Protein AF-A0A532AMF2-F1 (afdb_monomer)

Nearest PDB structures (foldseek):
  3cqj-assembly1_B  TM=8.467E-01  e=1.525E-05  Escherichia coli
  3cqk-assembly1_B  TM=8.417E-01  e=2.923E-05  Escherichia coli
  8ro4-assembly1_C  TM=7.706E-01  e=9.497E-06  Agrobacterium tumefaciens
  5tnv-assembly1_A  TM=7.388E-01  e=3.307E-04  Mycolicibacterium smegmatis MC2 155
  2epl-assembly1_X  TM=6.008E-01  e=6.066E-01  Streptococcus gordonii

Sequence (142 aa):
DAVPDDAVRAIAAASDASGVALVALSGTYNMAHPDNAVRDDGLRRLKVVIEAAAKLSTPLVTLCTGTRNRDDQWAHHPDNADPSAWADMAREMEKALQFAERHGVDLGIEPEQANIVTSAQDAMELIAEMGSKRLRIVLDPA

Radius of gyration: 15.39 Å; Cα contacts (8 Å, |Δi|>4): 249; chains: 1; bounding box: 36×31×43 Å

Mean predicted aligned error: 2.45 Å

Solvent-accessible surface area (backbone atoms only — not comparable to full-atom values): 7621 Å² total; per-residue (Å²): 139,76,78,56,70,68,58,54,52,51,51,50,52,50,29,65,76,69,70,50,82,67,63,62,44,84,45,64,44,40,35,16,33,78,49,63,69,59,31,54,52,37,53,58,52,31,52,41,46,49,53,50,29,43,76,63,70,18,51,29,34,35,34,47,46,11,10,47,28,84,89,39,66,77,37,62,35,85,60,31,78,38,70,65,31,50,54,45,19,52,55,45,49,52,58,48,48,63,53,26,61,79,54,71,30,30,39,23,39,38,57,33,84,34,30,55,35,49,41,73,66,48,47,50,49,52,49,63,72,63,70,49,93,40,63,47,76,42,88,72,91,125

Structure (mmCIF, N/CA/C/O backbone):
data_AF-A0A532AMF2-F1
#
_entry.id   AF-A0A532AMF2-F1
#
loop_
_atom_site.group_PDB
_atom_site.id
_atom_site.type_symbol
_atom_site.label_atom_id
_atom_site.label_alt_id
_atom_site.label_comp_id
_atom_site.label_asym_id
_atom_site.label_entity_id
_atom_site.label_seq_id
_atom_site.pdbx_PDB_ins_code
_atom_site.Cartn_x
_atom_site.Cartn_y
_atom_site.Cartn_z
_atom_site.occupancy
_atom_site.B_iso_or_equiv
_atom_site.auth_seq_id
_atom_site.auth_comp_id
_atom_site.auth_asym_id
_atom_site.auth_atom_id
_atom_site.pdbx_PDB_model_num
ATOM 1 N N . ASP A 1 1 ? -16.105 -8.432 -2.961 1.00 82.44 1 ASP A N 1
ATOM 2 C CA . ASP A 1 1 ? -15.663 -8.697 -1.575 1.00 82.44 1 ASP A CA 1
ATOM 3 C C . ASP A 1 1 ? -16.158 -7.604 -0.655 1.00 82.44 1 ASP A C 1
ATOM 5 O O . ASP A 1 1 ? -16.359 -6.490 -1.123 1.00 82.44 1 ASP A O 1
ATOM 9 N N . ALA A 1 2 ? -16.369 -7.937 0.613 1.00 92.25 2 ALA A N 1
ATOM 10 C CA . ALA A 1 2 ? -16.705 -7.000 1.678 1.00 92.25 2 ALA A CA 1
ATOM 11 C C . ALA A 1 2 ? -16.272 -7.611 3.018 1.00 92.25 2 ALA A C 1
ATOM 13 O O . ALA A 1 2 ? -16.336 -8.832 3.175 1.00 92.25 2 ALA A O 1
ATOM 14 N N . VAL A 1 3 ? -15.862 -6.779 3.977 1.00 95.25 3 VAL A N 1
ATOM 15 C CA . VAL A 1 3 ? -15.722 -7.212 5.374 1.00 95.25 3 VAL A CA 1
ATOM 16 C C . VAL A 1 3 ? -17.109 -7.145 6.023 1.00 95.25 3 VAL A C 1
ATOM 18 O O . VAL A 1 3 ? -17.710 -6.066 6.011 1.00 95.25 3 VAL A O 1
ATOM 21 N N . PRO A 1 4 ? -17.640 -8.258 6.562 1.00 97.25 4 PRO A N 1
ATOM 22 C CA . PRO A 1 4 ? -18.939 -8.266 7.228 1.00 97.25 4 PRO A CA 1
ATOM 23 C C . PRO A 1 4 ? -19.007 -7.280 8.404 1.00 97.25 4 PRO A C 1
ATOM 25 O O . PRO A 1 4 ? -18.060 -7.153 9.181 1.00 97.25 4 PRO A O 1
ATOM 28 N N . ASP A 1 5 ? -20.133 -6.580 8.563 1.00 95.75 5 ASP A N 1
ATOM 29 C CA . ASP A 1 5 ? -20.270 -5.560 9.614 1.00 95.75 5 ASP A CA 1
ATOM 30 C C . ASP A 1 5 ? -20.229 -6.152 11.034 1.00 95.75 5 ASP A C 1
ATOM 32 O O . ASP A 1 5 ? -19.844 -5.473 11.984 1.00 95.75 5 ASP A O 1
ATOM 36 N N . ASP A 1 6 ? -20.636 -7.409 11.206 1.00 97.69 6 ASP A N 1
ATOM 37 C CA . ASP A 1 6 ? -20.498 -8.140 12.468 1.00 97.69 6 ASP A CA 1
ATOM 38 C C . ASP A 1 6 ? -19.033 -8.424 12.811 1.00 97.69 6 ASP A C 1
ATOM 40 O O . ASP A 1 6 ? -18.656 -8.263 13.972 1.00 97.69 6 ASP A O 1
ATOM 44 N N . ALA A 1 7 ? -18.194 -8.735 11.819 1.00 98.00 7 ALA A N 1
ATOM 45 C CA . ALA A 1 7 ? -16.753 -8.867 12.014 1.00 98.00 7 ALA A CA 1
ATOM 46 C C . ALA A 1 7 ? -16.119 -7.535 12.450 1.00 98.00 7 ALA A C 1
ATOM 48 O O . ALA A 1 7 ? -15.363 -7.507 13.419 1.00 98.00 7 ALA A O 1
ATOM 49 N N . VAL A 1 8 ? -16.483 -6.418 11.807 1.00 98.00 8 VAL A N 1
ATOM 50 C CA . VAL A 1 8 ? -16.025 -5.072 12.208 1.00 98.00 8 VAL A CA 1
ATOM 51 C C . VAL A 1 8 ? -16.412 -4.768 13.659 1.00 98.00 8 VAL A C 1
ATOM 53 O O . VAL A 1 8 ? -15.564 -4.354 14.449 1.00 98.00 8 VAL A O 1
ATOM 56 N N . ARG A 1 9 ? -17.675 -5.017 14.042 1.00 98.19 9 ARG A N 1
ATOM 57 C CA . ARG A 1 9 ? -18.143 -4.806 15.424 1.00 98.19 9 ARG A CA 1
ATOM 58 C C . ARG A 1 9 ? -17.407 -5.689 16.429 1.00 98.19 9 ARG A C 1
ATOM 60 O O . ARG A 1 9 ? -17.083 -5.218 17.515 1.00 98.19 9 ARG A O 1
ATOM 67 N N . ALA A 1 10 ? -17.147 -6.946 16.079 1.00 98.56 10 ALA A N 1
ATOM 68 C CA . ALA A 1 10 ? -16.424 -7.871 16.944 1.00 98.56 10 ALA A CA 1
ATOM 69 C C . ALA A 1 10 ? -14.971 -7.422 17.174 1.00 98.56 10 ALA A C 1
ATOM 71 O O . ALA A 1 10 ? -14.500 -7.449 18.309 1.00 98.56 10 ALA A O 1
ATOM 72 N N . ILE A 1 11 ? -14.286 -6.959 16.123 1.00 98.25 11 ILE A N 1
ATOM 73 C CA . ILE A 1 11 ? -12.917 -6.429 16.213 1.00 98.25 11 ILE A CA 1
ATOM 74 C C . ILE A 1 11 ? -12.877 -5.169 17.088 1.00 98.25 11 ILE A C 1
ATOM 76 O O . ILE A 1 11 ? -12.038 -5.083 17.983 1.00 98.25 11 ILE A O 1
ATOM 80 N N . ALA A 1 12 ? -13.804 -4.226 16.879 1.00 98.00 12 ALA A N 1
ATOM 81 C CA . ALA A 1 12 ? -13.893 -3.011 17.692 1.00 98.00 12 ALA A CA 1
ATOM 82 C C . ALA A 1 12 ? -14.116 -3.337 19.179 1.00 98.00 12 ALA A C 1
ATOM 84 O O . ALA A 1 12 ? -13.361 -2.880 20.034 1.00 98.00 12 ALA A O 1
ATOM 85 N N . ALA A 1 13 ? -15.072 -4.221 19.485 1.00 98.31 13 ALA A N 1
ATOM 86 C CA . ALA A 1 13 ? -15.338 -4.649 20.857 1.00 98.31 13 ALA A CA 1
ATOM 87 C C . ALA A 1 13 ? -14.128 -5.345 21.509 1.00 98.31 13 ALA A C 1
ATOM 89 O O . ALA A 1 13 ? -13.884 -5.168 22.702 1.00 98.31 13 ALA A O 1
ATOM 90 N N . ALA A 1 14 ? -13.358 -6.126 20.744 1.00 98.44 14 ALA A N 1
ATOM 91 C CA . ALA A 1 14 ? -12.141 -6.764 21.241 1.00 98.44 14 ALA A CA 1
ATOM 92 C C . ALA A 1 14 ? -11.023 -5.746 21.530 1.00 98.44 14 ALA A C 1
ATOM 94 O O . ALA A 1 14 ? -10.330 -5.873 22.542 1.00 98.44 14 ALA A O 1
ATOM 95 N N . SER A 1 15 ? -10.861 -4.728 20.678 1.00 98.19 15 SER A N 1
ATOM 96 C CA . SER A 1 15 ? -9.925 -3.617 20.902 1.00 98.19 15 SER A CA 1
ATOM 97 C C . SER A 1 15 ? -10.277 -2.862 22.188 1.00 98.19 15 SER A C 1
ATOM 99 O O . SER A 1 15 ? -9.421 -2.724 23.063 1.00 98.19 15 SER A O 1
ATOM 101 N N . ASP A 1 16 ? -11.553 -2.511 22.375 1.00 97.94 16 ASP A N 1
ATOM 102 C CA . ASP A 1 16 ? -12.038 -1.827 23.581 1.00 97.94 16 ASP A CA 1
ATOM 103 C C . ASP A 1 16 ? -11.843 -2.673 24.848 1.00 97.94 16 ASP A C 1
ATOM 105 O O . ASP A 1 16 ? -11.341 -2.187 25.861 1.00 97.94 16 ASP A O 1
ATOM 109 N N . ALA A 1 17 ? -12.209 -3.958 24.797 1.00 98.62 17 ALA A N 1
ATOM 110 C CA . ALA A 1 17 ? -12.117 -4.856 25.948 1.00 98.62 17 ALA A CA 1
ATOM 111 C C . ALA A 1 17 ? -10.668 -5.157 26.363 1.00 98.62 17 ALA A C 1
ATOM 113 O O . ALA A 1 17 ? -10.399 -5.396 27.541 1.00 98.62 17 ALA A O 1
ATOM 114 N N . SER A 1 18 ? -9.742 -5.175 25.402 1.00 98.25 18 SER A N 1
ATOM 115 C CA . SER A 1 18 ? -8.320 -5.428 25.657 1.00 98.25 18 SER A CA 1
ATOM 116 C C . SER A 1 18 ? -7.524 -4.163 25.980 1.00 98.25 18 SER A C 1
ATOM 118 O O . SER A 1 18 ? -6.434 -4.264 26.542 1.00 98.25 18 SER A O 1
ATOM 120 N N . GLY A 1 19 ? -8.036 -2.983 25.616 1.00 97.69 19 GLY A N 1
ATOM 121 C CA . GLY A 1 19 ? -7.291 -1.725 25.663 1.00 97.69 19 GLY A CA 1
ATOM 122 C C . GLY A 1 19 ? -6.171 -1.629 24.617 1.00 97.69 19 GLY A C 1
ATOM 123 O O . GLY A 1 19 ? -5.340 -0.724 24.700 1.00 97.69 19 GLY A O 1
ATOM 124 N N . VAL A 1 20 ? -6.116 -2.549 23.645 1.00 97.81 20 VAL A N 1
ATOM 125 C CA . VAL A 1 20 ? -5.120 -2.538 22.565 1.00 97.81 20 VAL A CA 1
ATOM 126 C C . VAL A 1 20 ? -5.675 -1.752 21.385 1.00 97.81 20 VAL A C 1
ATOM 128 O O . VAL A 1 20 ? -6.627 -2.183 20.738 1.00 97.81 20 VAL A O 1
ATOM 131 N N . ALA A 1 21 ? -5.060 -0.609 21.086 1.00 96.56 21 ALA A N 1
ATOM 132 C CA . ALA A 1 21 ? -5.479 0.255 19.988 1.00 96.56 21 ALA A CA 1
ATOM 133 C C . ALA A 1 21 ? -5.134 -0.334 18.610 1.00 96.56 21 ALA A C 1
ATOM 135 O O . ALA A 1 21 ? -4.043 -0.865 18.393 1.00 96.56 21 ALA A O 1
ATOM 136 N N . LEU A 1 22 ? -6.045 -0.154 17.654 1.00 97.56 22 LEU A N 1
ATOM 137 C CA . LEU A 1 22 ? -5.816 -0.441 16.239 1.00 97.56 22 LEU A CA 1
ATOM 138 C C . LEU A 1 22 ? -5.271 0.814 15.553 1.00 97.56 22 LEU A C 1
ATOM 140 O O . LEU A 1 22 ? -5.997 1.780 15.327 1.00 97.56 22 LEU A O 1
ATOM 144 N N . VAL A 1 23 ? -3.973 0.816 15.250 1.00 97.19 23 VAL A N 1
ATOM 145 C CA . VAL A 1 23 ? -3.283 1.990 14.683 1.00 97.19 23 VAL A CA 1
ATOM 146 C C . VAL A 1 23 ? -3.086 1.909 13.170 1.00 97.19 23 VAL A C 1
ATOM 148 O O . VAL A 1 23 ? -2.964 2.946 12.523 1.00 97.19 23 VAL A O 1
ATOM 151 N N . ALA A 1 24 ? -3.089 0.702 12.600 1.00 97.94 24 ALA A N 1
ATOM 152 C CA . ALA A 1 24 ? -2.975 0.479 11.165 1.00 97.94 24 ALA A CA 1
ATOM 153 C C . ALA A 1 24 ? -3.579 -0.870 10.742 1.00 97.94 24 ALA A C 1
ATOM 155 O O . ALA A 1 24 ? -3.602 -1.810 11.537 1.00 97.94 24 ALA A O 1
ATOM 156 N N . LEU A 1 25 ? -4.008 -0.978 9.481 1.00 98.12 25 LEU A N 1
ATOM 157 C CA . LEU A 1 25 ? -4.297 -2.251 8.805 1.00 98.12 25 LEU A CA 1
ATOM 158 C C . LEU A 1 25 ? -3.306 -2.473 7.655 1.00 98.12 25 LEU A C 1
ATOM 160 O O . LEU A 1 25 ? -2.912 -1.518 6.995 1.00 98.12 25 LEU A O 1
ATOM 164 N N . SER A 1 26 ? -2.942 -3.721 7.361 1.00 96.44 26 SER A N 1
ATOM 165 C CA . SER A 1 26 ? -2.169 -4.033 6.151 1.00 96.44 26 SER A CA 1
ATOM 166 C C . SER A 1 26 ? -3.101 -4.205 4.950 1.00 96.44 26 SER A C 1
ATOM 168 O O . SER A 1 26 ? -4.102 -4.920 5.031 1.00 96.44 26 SER A O 1
ATOM 170 N N . GLY A 1 27 ? -2.773 -3.540 3.841 1.00 96.00 27 GLY A N 1
ATOM 171 C CA . GLY A 1 27 ? -3.515 -3.588 2.579 1.00 96.00 27 GLY A CA 1
ATOM 172 C C . GLY A 1 27 ? -2.636 -3.896 1.366 1.00 96.00 27 GLY A C 1
ATOM 173 O O . GLY A 1 27 ? -3.020 -3.567 0.243 1.00 96.00 27 GLY A O 1
ATOM 174 N N . THR A 1 28 ? -1.453 -4.477 1.580 1.00 93.19 28 THR A N 1
ATOM 175 C CA . THR A 1 28 ? -0.451 -4.707 0.533 1.00 93.19 28 THR A CA 1
ATOM 176 C C . THR A 1 28 ? -0.982 -5.560 -0.618 1.00 93.19 28 THR A C 1
ATOM 178 O O . THR A 1 28 ? -1.523 -6.648 -0.422 1.00 93.19 28 THR A O 1
ATOM 181 N N . TYR A 1 29 ? -0.739 -5.083 -1.837 1.00 96.25 29 TYR A N 1
ATOM 182 C CA . TYR A 1 29 ? -0.787 -5.866 -3.067 1.00 96.25 29 TYR A CA 1
ATOM 183 C C . TYR A 1 29 ? 0.319 -5.384 -4.011 1.00 96.25 29 TYR A C 1
ATOM 185 O O . TYR A 1 29 ? 0.860 -4.291 -3.841 1.00 96.25 29 TYR A O 1
ATOM 193 N N . ASN A 1 30 ? 0.653 -6.186 -5.020 1.00 97.81 30 ASN A N 1
ATOM 194 C CA . ASN A 1 30 ? 1.702 -5.839 -5.971 1.00 97.81 30 ASN A CA 1
ATOM 195 C C . ASN A 1 30 ? 1.233 -4.758 -6.974 1.00 97.81 30 ASN A C 1
ATOM 197 O O . ASN A 1 30 ? 0.704 -5.073 -8.042 1.00 97.81 30 ASN A O 1
ATOM 201 N N . MET A 1 31 ? 1.441 -3.481 -6.637 1.00 98.19 31 MET A N 1
ATOM 202 C CA . MET A 1 31 ? 1.076 -2.328 -7.479 1.00 98.19 31 MET A CA 1
ATOM 203 C C . MET A 1 31 ? 1.870 -2.252 -8.788 1.00 98.19 31 MET A C 1
ATOM 205 O O . MET A 1 31 ? 1.391 -1.690 -9.769 1.00 98.19 31 MET A O 1
ATOM 209 N N . ALA A 1 32 ? 3.055 -2.860 -8.825 1.00 98.12 32 ALA A N 1
ATOM 210 C CA . ALA A 1 32 ? 3.905 -2.918 -10.005 1.00 98.12 32 ALA A CA 1
ATOM 211 C C . ALA A 1 32 ? 3.728 -4.208 -10.819 1.00 98.12 32 ALA A C 1
ATOM 213 O 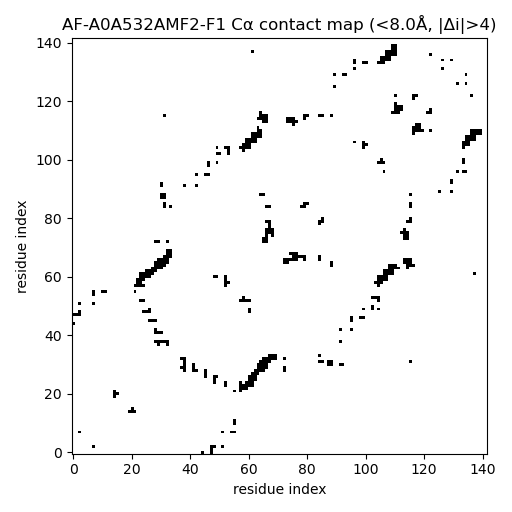O . ALA A 1 32 ? 4.428 -4.391 -11.815 1.00 98.12 32 ALA A O 1
ATOM 214 N N . HIS A 1 33 ? 2.799 -5.099 -10.455 1.00 98.44 33 HIS A N 1
ATOM 215 C CA . HIS A 1 33 ? 2.620 -6.373 -11.154 1.00 98.44 33 HIS A CA 1
ATOM 216 C C . HIS A 1 33 ? 2.440 -6.146 -12.668 1.00 98.44 33 HIS A C 1
ATOM 218 O O . HIS A 1 33 ? 1.684 -5.250 -13.038 1.00 98.44 33 HIS A O 1
ATOM 224 N N . PRO A 1 34 ? 3.097 -6.903 -13.570 1.00 97.69 34 PRO A N 1
ATOM 225 C CA . PRO A 1 34 ? 3.063 -6.615 -15.011 1.00 97.69 34 PRO A CA 1
ATOM 226 C C . PRO A 1 34 ? 1.699 -6.880 -15.668 1.00 97.69 34 PRO A C 1
ATOM 228 O O . PRO A 1 34 ? 1.391 -6.305 -16.709 1.00 97.69 34 PRO A O 1
ATOM 231 N N . ASP A 1 35 ? 0.871 -7.740 -15.072 1.00 98.19 35 ASP A N 1
ATOM 232 C CA . ASP A 1 35 ? -0.516 -7.955 -15.498 1.00 98.19 35 ASP A CA 1
ATOM 233 C C . ASP A 1 35 ? -1.460 -6.926 -14.861 1.00 98.19 35 ASP A C 1
ATOM 235 O O . ASP A 1 35 ? -1.577 -6.844 -13.634 1.00 98.19 35 ASP A O 1
ATOM 239 N N . ASN A 1 36 ? -2.182 -6.187 -15.706 1.00 97.94 36 ASN A N 1
ATOM 240 C CA . ASN A 1 36 ? -3.167 -5.205 -15.277 1.00 97.94 36 ASN A CA 1
ATOM 241 C C . ASN A 1 36 ? -4.354 -5.824 -14.527 1.00 97.94 36 ASN A C 1
ATOM 243 O O . ASN A 1 36 ? -4.873 -5.188 -13.616 1.00 97.94 36 ASN A O 1
ATOM 247 N N . ALA A 1 37 ? -4.764 -7.049 -14.865 1.00 98.44 37 ALA A N 1
ATOM 248 C CA . ALA A 1 37 ? -5.881 -7.707 -14.190 1.00 98.44 37 ALA A CA 1
ATOM 249 C C . ALA A 1 37 ? -5.570 -7.979 -12.708 1.00 98.44 37 ALA A C 1
ATOM 251 O O . ALA A 1 37 ? -6.445 -7.843 -11.853 1.00 98.44 37 ALA A O 1
ATOM 252 N N . VAL A 1 38 ? -4.310 -8.300 -12.395 1.00 98.25 38 VAL A N 1
ATOM 253 C CA . VAL A 1 38 ? -3.844 -8.501 -11.015 1.00 98.25 38 VAL A CA 1
ATOM 254 C C . VAL A 1 38 ? -3.848 -7.185 -10.240 1.00 98.25 38 VAL A C 1
ATOM 256 O O . VAL A 1 38 ? -4.312 -7.151 -9.101 1.00 98.25 38 VAL A O 1
ATOM 259 N N . ARG A 1 39 ? -3.399 -6.086 -10.860 1.00 98.38 39 ARG A N 1
ATOM 260 C CA . ARG A 1 39 ? -3.447 -4.752 -10.237 1.00 98.38 39 ARG A CA 1
ATOM 261 C C . ARG A 1 39 ? -4.882 -4.290 -9.993 1.00 98.38 39 ARG A C 1
ATOM 263 O O . ARG A 1 39 ? -5.193 -3.839 -8.895 1.00 98.38 39 ARG A O 1
ATOM 270 N N . ASP A 1 40 ? -5.770 -4.479 -10.969 1.00 98.38 40 ASP A N 1
ATOM 271 C CA . ASP A 1 40 ? -7.181 -4.109 -10.847 1.00 98.38 40 ASP A CA 1
ATOM 272 C C . ASP A 1 40 ? -7.878 -4.893 -9.715 1.00 98.38 40 ASP A C 1
ATOM 274 O O . ASP A 1 40 ? -8.641 -4.309 -8.935 1.00 98.38 40 ASP A O 1
ATOM 278 N N . ASP A 1 41 ? -7.592 -6.195 -9.568 1.00 98.31 41 ASP A N 1
ATOM 279 C CA . ASP A 1 41 ? -8.108 -6.994 -8.448 1.00 98.31 41 ASP A CA 1
ATOM 280 C C . ASP A 1 41 ? -7.507 -6.564 -7.100 1.00 98.31 41 ASP A C 1
ATOM 282 O O . ASP A 1 41 ? -8.236 -6.428 -6.112 1.00 98.31 41 ASP A O 1
ATOM 286 N N . GLY A 1 42 ? -6.201 -6.288 -7.063 1.00 98.12 42 GLY A N 1
ATOM 287 C CA . GLY A 1 42 ? -5.505 -5.780 -5.882 1.00 98.12 42 GLY A CA 1
ATOM 288 C C . GLY A 1 42 ? -6.092 -4.458 -5.387 1.00 98.12 42 GLY A C 1
ATOM 289 O O . GLY A 1 42 ? -6.506 -4.356 -4.230 1.00 98.12 42 GLY A O 1
ATOM 290 N N . LEU A 1 43 ? -6.264 -3.480 -6.280 1.00 98.50 43 LEU A N 1
ATOM 291 C CA . LEU A 1 43 ? -6.901 -2.202 -5.965 1.00 98.50 43 LEU A CA 1
ATOM 292 C C . LEU A 1 43 ? -8.345 -2.389 -5.482 1.00 98.50 43 LEU A C 1
ATOM 294 O O . LEU A 1 43 ? -8.776 -1.733 -4.529 1.00 98.50 43 LEU A O 1
ATOM 298 N N . ARG A 1 44 ? -9.115 -3.279 -6.120 1.00 98.38 44 ARG A N 1
ATOM 299 C CA . ARG A 1 44 ? -10.489 -3.593 -5.702 1.00 98.38 44 ARG A CA 1
ATOM 300 C C . ARG A 1 44 ? -10.530 -4.113 -4.262 1.00 98.38 44 ARG A C 1
ATOM 302 O O . ARG A 1 44 ? -11.438 -3.736 -3.523 1.00 98.38 44 ARG A O 1
ATOM 309 N N . ARG A 1 45 ? -9.573 -4.951 -3.854 1.00 98.25 45 ARG A N 1
ATOM 310 C CA . ARG A 1 45 ? -9.468 -5.468 -2.477 1.00 98.25 45 ARG A CA 1
ATOM 311 C C . ARG A 1 45 ? -8.935 -4.422 -1.499 1.00 98.25 45 ARG A C 1
ATOM 313 O O . ARG A 1 45 ? -9.477 -4.317 -0.402 1.00 98.25 45 ARG A O 1
ATOM 320 N N . LEU A 1 46 ? -7.966 -3.596 -1.899 1.00 98.56 46 LEU A N 1
ATOM 321 C CA . LEU A 1 46 ? -7.469 -2.492 -1.071 1.00 98.56 46 LEU A CA 1
ATOM 322 C C . LEU A 1 46 ? -8.603 -1.536 -0.669 1.00 98.56 46 LEU A C 1
ATOM 324 O O . LEU A 1 46 ? -8.680 -1.123 0.485 1.00 98.56 46 LEU A O 1
ATOM 328 N N . LYS A 1 47 ? -9.533 -1.232 -1.582 1.00 98.50 47 LYS A N 1
ATOM 329 C CA . LYS A 1 47 ? -10.711 -0.400 -1.272 1.00 98.50 47 LYS A CA 1
ATOM 330 C C . LYS A 1 47 ? -11.539 -0.962 -0.113 1.00 98.50 47 LYS A C 1
ATOM 332 O O . LYS A 1 47 ? -11.948 -0.206 0.760 1.00 98.50 47 LYS A O 1
ATOM 337 N N . VAL A 1 48 ? -11.707 -2.284 -0.061 1.00 98.44 48 VAL A N 1
ATOM 338 C CA . VAL A 1 48 ? -12.407 -2.969 1.037 1.00 98.44 48 VAL A CA 1
ATOM 339 C C . VAL A 1 48 ? -11.643 -2.825 2.362 1.00 98.44 48 VAL A C 1
ATOM 341 O O . VAL A 1 48 ? -12.263 -2.613 3.402 1.00 98.44 48 VAL A O 1
ATOM 344 N N . VAL A 1 49 ? -10.306 -2.893 2.337 1.00 98.50 49 VAL A N 1
ATOM 345 C CA . VAL A 1 49 ? -9.463 -2.675 3.530 1.00 98.50 49 VAL A CA 1
ATOM 346 C C . VAL A 1 49 ? -9.556 -1.228 4.019 1.00 98.50 49 VAL A C 1
ATOM 348 O O . VAL A 1 49 ? -9.707 -1.006 5.216 1.00 98.50 49 VAL A O 1
ATOM 351 N N . ILE A 1 50 ? -9.530 -0.246 3.113 1.00 98.62 50 ILE A N 1
ATOM 352 C CA . ILE A 1 50 ? -9.674 1.179 3.456 1.00 98.62 50 ILE A CA 1
ATOM 353 C C . ILE A 1 50 ? -11.046 1.458 4.086 1.00 98.62 50 ILE A C 1
ATOM 355 O O . ILE A 1 50 ? -11.131 2.147 5.102 1.00 98.62 50 ILE A O 1
ATOM 359 N N . GLU A 1 51 ? -12.122 0.898 3.529 1.00 98.38 51 GLU A N 1
ATOM 360 C CA . GLU A 1 51 ? -13.464 0.999 4.117 1.00 98.38 51 GLU A CA 1
ATOM 361 C C . GLU A 1 51 ? -13.517 0.379 5.520 1.00 98.38 51 GLU A C 1
ATOM 363 O O . GLU A 1 51 ? -14.100 0.963 6.436 1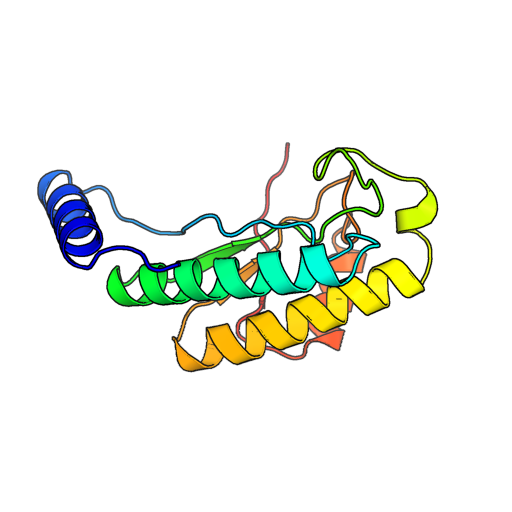.00 98.38 51 GLU A O 1
ATOM 368 N N . ALA A 1 52 ? -12.890 -0.785 5.713 1.00 98.38 52 ALA A N 1
ATOM 369 C CA . ALA A 1 52 ? -12.810 -1.432 7.019 1.00 98.38 52 ALA A CA 1
ATOM 370 C C . ALA A 1 52 ? -11.997 -0.600 8.026 1.00 98.38 52 ALA A C 1
ATOM 372 O O . ALA A 1 52 ? -12.446 -0.430 9.159 1.00 98.38 52 ALA A O 1
ATOM 373 N N . ALA A 1 53 ? -10.861 -0.030 7.609 1.00 98.50 53 ALA A N 1
ATOM 374 C CA . ALA A 1 53 ? -10.050 0.866 8.433 1.00 98.50 53 ALA A CA 1
ATOM 375 C C . ALA A 1 53 ? -10.876 2.068 8.908 1.00 98.50 53 ALA A C 1
ATOM 377 O O . ALA A 1 53 ? -10.922 2.350 10.105 1.00 98.50 53 ALA A O 1
ATOM 378 N N . ALA A 1 54 ? -11.619 2.706 7.998 1.00 98.12 54 ALA A N 1
ATOM 379 C CA . ALA A 1 54 ? -12.495 3.824 8.333 1.00 98.12 54 ALA A CA 1
ATOM 380 C C . ALA A 1 54 ? -13.597 3.425 9.330 1.00 98.12 54 ALA A C 1
ATOM 382 O O . ALA A 1 54 ? -13.810 4.123 10.322 1.00 98.12 54 ALA A O 1
ATOM 383 N N . LYS A 1 55 ? -14.263 2.278 9.127 1.00 97.94 55 LYS A N 1
ATOM 384 C CA . LYS A 1 55 ? -15.283 1.772 10.068 1.00 97.94 55 LYS A CA 1
ATOM 385 C C . LYS A 1 55 ? -14.708 1.458 11.455 1.00 97.94 55 LYS A C 1
ATOM 387 O O . LYS A 1 55 ? -15.409 1.622 12.450 1.00 97.94 55 LYS A O 1
ATOM 392 N N . LEU A 1 56 ? -13.452 1.021 11.521 1.00 97.94 56 LEU A N 1
ATOM 393 C CA . LEU A 1 56 ? -12.723 0.747 12.764 1.00 97.94 56 LEU A CA 1
ATOM 394 C C . LEU A 1 56 ? -12.063 1.995 13.368 1.00 97.94 56 LEU A C 1
ATOM 396 O O . LEU A 1 56 ? -11.372 1.880 14.375 1.00 97.94 56 LEU A O 1
ATOM 400 N N . SER A 1 57 ? -12.239 3.179 12.768 1.00 97.06 57 SER A N 1
ATOM 401 C CA . SER A 1 57 ? -11.520 4.408 13.148 1.00 97.06 57 SER A CA 1
ATOM 402 C C . SER A 1 57 ? -9.991 4.237 13.175 1.00 97.06 57 SER A C 1
ATOM 404 O O . SER A 1 57 ? -9.291 4.895 13.941 1.00 97.06 57 SER A O 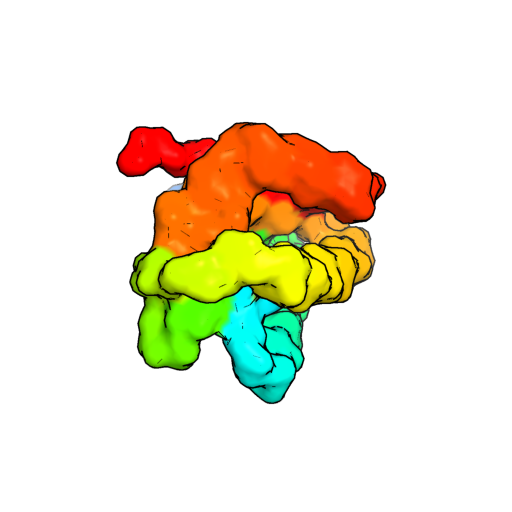1
ATOM 406 N N . THR A 1 58 ? -9.468 3.340 12.338 1.00 98.12 58 THR A N 1
ATOM 407 C CA . THR A 1 58 ? -8.036 3.078 12.182 1.00 98.12 58 THR A CA 1
ATOM 408 C C . THR A 1 58 ? -7.459 4.039 11.135 1.00 98.12 58 THR A C 1
ATOM 410 O O . THR A 1 58 ? -7.933 4.043 9.997 1.00 98.12 58 THR A O 1
ATOM 413 N N . PRO A 1 59 ? -6.453 4.865 11.476 1.00 96.81 59 PRO A N 1
ATOM 414 C CA . PRO A 1 59 ? -6.065 6.007 10.645 1.00 96.81 59 PRO A CA 1
ATOM 415 C C . PRO A 1 59 ? -5.177 5.658 9.444 1.00 96.81 59 PRO A C 1
ATOM 417 O O . PRO A 1 59 ? -5.035 6.490 8.550 1.00 96.81 59 PRO A O 1
ATOM 420 N N . LEU A 1 60 ? -4.56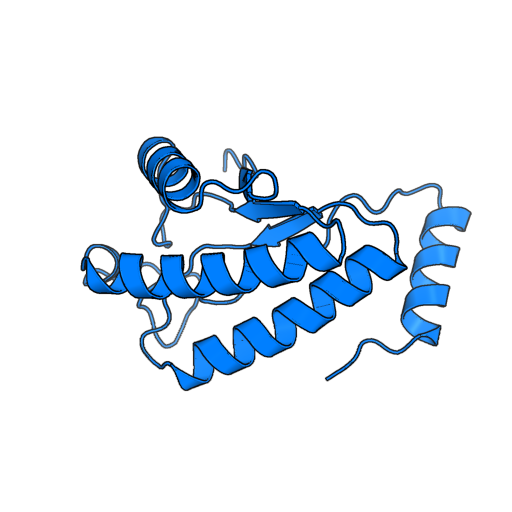1 4.474 9.422 1.00 98.62 60 LEU A N 1
ATOM 421 C CA . LEU A 1 60 ? -3.513 4.117 8.466 1.00 98.62 60 LEU A CA 1
ATOM 422 C C . LEU A 1 60 ? -3.790 2.765 7.804 1.00 98.62 60 LEU A C 1
ATOM 424 O O . LEU A 1 60 ? -4.126 1.789 8.477 1.00 98.62 60 LEU A O 1
ATOM 428 N N . VAL A 1 61 ? -3.567 2.691 6.494 1.00 98.75 61 VAL A N 1
ATOM 429 C CA . VAL A 1 61 ? -3.379 1.425 5.780 1.00 98.75 61 VAL A CA 1
ATOM 430 C C . VAL A 1 61 ? -1.951 1.357 5.252 1.00 98.75 61 VAL A C 1
ATOM 432 O O . VAL A 1 61 ? -1.508 2.270 4.555 1.00 98.75 61 VAL A O 1
ATOM 435 N N . THR A 1 62 ? -1.224 0.294 5.593 1.00 98.06 62 THR A N 1
ATOM 436 C CA . THR A 1 62 ? 0.155 0.081 5.138 1.00 98.06 62 THR A CA 1
ATOM 437 C C . THR A 1 62 ? 0.196 -0.708 3.836 1.00 98.06 62 THR A C 1
ATOM 439 O O . THR A 1 62 ? -0.648 -1.576 3.585 1.00 98.06 62 THR A O 1
ATOM 442 N N . LEU A 1 63 ? 1.166 -0.365 2.994 1.00 96.81 63 LEU A N 1
ATOM 443 C CA . LEU A 1 63 ? 1.305 -0.820 1.621 1.00 96.81 63 LEU A CA 1
ATOM 444 C C . LEU A 1 63 ? 2.771 -1.099 1.296 1.00 96.81 63 LEU A C 1
ATOM 446 O O . LEU A 1 63 ? 3.676 -0.470 1.841 1.00 96.81 63 LEU A O 1
ATOM 450 N N . CYS A 1 64 ? 2.969 -1.944 0.293 1.00 94.31 64 CYS A N 1
ATOM 451 C CA . CYS A 1 64 ? 4.224 -2.047 -0.439 1.00 94.31 64 CYS A CA 1
ATOM 452 C C . CYS A 1 64 ? 4.012 -1.502 -1.861 1.00 94.31 64 CYS A C 1
ATOM 454 O O . CYS A 1 64 ? 2.874 -1.405 -2.332 1.00 94.31 64 CYS A O 1
ATOM 456 N N . THR A 1 65 ? 5.093 -1.132 -2.548 1.00 97.12 65 THR A N 1
ATOM 457 C CA . THR A 1 65 ? 5.022 -0.548 -3.904 1.00 97.12 65 THR A CA 1
ATOM 458 C C . THR A 1 65 ? 5.094 -1.601 -5.016 1.00 97.12 65 THR A C 1
ATOM 460 O O . THR A 1 65 ? 4.821 -1.311 -6.180 1.00 97.12 65 THR A O 1
ATOM 463 N N . GLY A 1 66 ? 5.340 -2.858 -4.653 1.00 97.19 66 GLY A N 1
ATOM 464 C CA . GLY A 1 66 ? 5.315 -4.008 -5.543 1.00 97.19 66 GLY A CA 1
ATOM 465 C C . GLY A 1 66 ? 6.620 -4.232 -6.302 1.00 97.19 66 GLY A C 1
ATOM 466 O O . GLY A 1 66 ? 7.593 -3.510 -6.134 1.00 97.19 66 GLY A O 1
ATOM 467 N N . THR A 1 67 ? 6.615 -5.252 -7.153 1.00 98.31 67 THR A N 1
ATOM 468 C CA . THR A 1 67 ? 7.750 -5.760 -7.934 1.00 98.31 67 THR A CA 1
ATOM 469 C C . THR A 1 67 ? 7.255 -6.253 -9.297 1.00 98.31 67 THR A C 1
ATOM 471 O O . THR A 1 67 ? 6.090 -6.629 -9.457 1.00 98.31 67 THR A O 1
ATOM 474 N N . ARG A 1 68 ? 8.127 -6.307 -10.303 1.00 98.38 68 ARG A N 1
ATOM 475 C CA . ARG A 1 68 ? 7.833 -6.927 -11.603 1.00 98.38 68 ARG A CA 1
ATOM 476 C C . ARG A 1 68 ? 7.818 -8.455 -11.552 1.00 98.38 68 ARG A C 1
ATOM 478 O O . ARG A 1 68 ? 7.419 -9.080 -12.538 1.00 98.38 68 ARG A O 1
ATOM 485 N N . ASN A 1 69 ? 8.192 -9.060 -10.425 1.00 97.94 69 ASN A N 1
ATOM 486 C CA . ASN A 1 69 ? 8.051 -10.497 -10.241 1.00 97.94 69 ASN A CA 1
ATOM 487 C C . ASN A 1 69 ? 6.563 -10.902 -10.280 1.00 97.94 69 ASN A C 1
ATOM 489 O O . ASN A 1 69 ? 5.728 -10.362 -9.551 1.00 97.94 69 ASN A O 1
ATOM 493 N N . ARG A 1 70 ? 6.235 -11.831 -11.185 1.00 96.94 70 ARG A N 1
ATOM 494 C CA . ARG A 1 70 ? 4.864 -12.303 -11.442 1.00 96.94 70 ARG A CA 1
ATOM 495 C C . ARG A 1 70 ? 4.370 -13.288 -10.393 1.00 96.94 70 ARG A C 1
ATOM 497 O O . ARG A 1 70 ? 3.177 -13.338 -10.116 1.00 96.94 70 ARG A O 1
ATOM 504 N N . 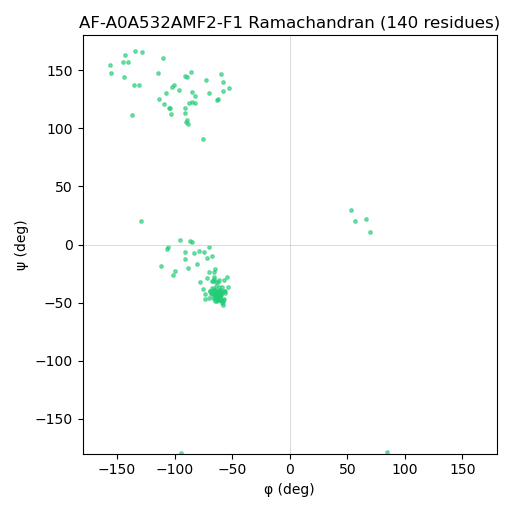ASP A 1 71 ? 5.288 -14.076 -9.852 1.00 96.00 71 ASP A N 1
ATOM 505 C CA . ASP A 1 71 ? 4.958 -15.249 -9.049 1.00 96.00 71 ASP A CA 1
ATOM 506 C C . ASP A 1 71 ? 5.109 -14.967 -7.551 1.00 96.00 71 ASP A C 1
ATOM 508 O O . ASP A 1 71 ? 4.424 -15.581 -6.734 1.00 96.00 71 ASP A O 1
ATOM 512 N N . ASP A 1 72 ? 5.973 -14.016 -7.187 1.00 94.75 72 ASP A N 1
ATOM 513 C CA . ASP A 1 72 ? 6.250 -13.660 -5.799 1.00 94.75 72 ASP A CA 1
ATOM 514 C C . ASP A 1 72 ? 6.324 -12.140 -5.609 1.00 94.75 72 ASP A C 1
ATOM 516 O O . ASP A 1 72 ? 7.262 -11.480 -6.050 1.00 94.75 72 ASP A O 1
ATOM 520 N N . GLN A 1 73 ? 5.336 -11.585 -4.902 1.00 92.38 73 GLN A N 1
ATOM 521 C CA . GLN A 1 73 ? 5.246 -10.151 -4.614 1.00 92.38 73 GLN A CA 1
ATOM 522 C C . GLN A 1 73 ? 6.348 -9.621 -3.677 1.00 92.38 73 GLN A C 1
ATOM 524 O O . GLN A 1 73 ? 6.448 -8.408 -3.510 1.00 92.38 73 GLN A O 1
ATOM 529 N N . TRP A 1 74 ? 7.135 -10.507 -3.062 1.00 93.62 74 TRP A N 1
ATOM 530 C CA . TRP A 1 74 ? 8.229 -10.170 -2.147 1.00 93.62 74 TRP A CA 1
ATOM 531 C C . TRP A 1 74 ? 9.612 -10.385 -2.766 1.00 93.62 74 TRP A C 1
ATOM 533 O O . TRP A 1 74 ? 10.625 -10.085 -2.139 1.00 93.62 74 TRP A O 1
ATOM 543 N N . ALA A 1 75 ? 9.678 -10.915 -3.988 1.00 96.94 75 ALA A N 1
ATOM 544 C CA . ALA A 1 75 ? 10.938 -11.181 -4.660 1.00 96.94 75 ALA A CA 1
ATOM 545 C C . ALA A 1 75 ? 11.326 -10.035 -5.600 1.00 96.94 75 ALA A C 1
ATOM 547 O O . ALA A 1 75 ? 10.542 -9.584 -6.440 1.00 96.94 75 ALA A O 1
ATOM 548 N N . HIS A 1 76 ? 12.588 -9.615 -5.510 1.00 97.38 76 HIS A N 1
ATOM 549 C CA . HIS A 1 76 ? 13.163 -8.635 -6.424 1.00 97.38 76 HIS A CA 1
ATOM 550 C C . HIS A 1 76 ? 13.102 -9.136 -7.875 1.00 97.38 76 HIS A C 1
ATOM 552 O O . HIS A 1 76 ? 13.269 -10.331 -8.146 1.00 97.38 76 HIS A O 1
ATOM 558 N N . HIS A 1 77 ? 12.932 -8.212 -8.820 1.00 98.19 77 HIS A N 1
ATOM 559 C CA . HIS A 1 77 ? 13.031 -8.495 -10.247 1.00 98.19 77 HIS A CA 1
ATOM 560 C C . HIS A 1 77 ? 13.857 -7.409 -10.956 1.00 98.19 77 HIS A C 1
ATOM 562 O O . HIS A 1 77 ? 13.631 -6.231 -10.693 1.00 98.19 77 HIS A O 1
ATOM 568 N N . PRO A 1 78 ? 14.776 -7.752 -11.884 1.00 97.38 78 PRO A N 1
ATOM 569 C CA . PRO A 1 78 ? 15.586 -6.760 -12.603 1.00 97.38 78 PRO A CA 1
ATOM 570 C C . PRO A 1 78 ? 14.764 -5.661 -13.295 1.00 97.38 78 PRO A C 1
ATOM 572 O O . PRO A 1 78 ? 15.152 -4.497 -13.283 1.00 97.38 78 PRO A O 1
ATOM 575 N N . ASP A 1 79 ? 13.594 -6.018 -13.832 1.00 98.12 79 ASP A N 1
ATOM 576 C CA . ASP A 1 79 ? 12.692 -5.066 -14.500 1.00 98.12 79 ASP A CA 1
ATOM 577 C C . ASP A 1 79 ? 12.020 -4.063 -13.540 1.00 98.12 79 ASP A C 1
ATOM 579 O O . ASP A 1 79 ? 11.289 -3.190 -14.001 1.00 98.12 79 ASP A O 1
ATOM 583 N N . ASN A 1 80 ? 12.253 -4.135 -12.222 1.00 98.06 80 ASN A N 1
ATOM 584 C CA . ASN A 1 80 ? 11.836 -3.080 -11.288 1.00 98.06 80 ASN A CA 1
ATOM 585 C C . ASN A 1 80 ? 12.429 -1.715 -11.669 1.00 98.06 80 ASN A C 1
ATOM 587 O O . ASN A 1 80 ? 11.797 -0.690 -11.440 1.00 98.06 80 ASN A O 1
ATOM 591 N N . ALA A 1 81 ? 13.617 -1.707 -12.283 1.00 96.12 81 ALA A N 1
ATOM 592 C CA . ALA A 1 81 ? 14.284 -0.495 -12.749 1.00 96.12 81 ALA A CA 1
ATOM 593 C C . ALA A 1 81 ? 13.723 0.052 -14.078 1.00 96.12 81 ALA A C 1
ATOM 595 O O . ALA A 1 81 ? 14.160 1.107 -14.541 1.00 96.12 81 ALA A O 1
ATOM 596 N N . ASP A 1 82 ? 12.791 -0.654 -14.728 1.00 97.69 82 ASP A N 1
ATOM 597 C CA . ASP A 1 82 ? 12.159 -0.163 -15.949 1.00 97.69 82 ASP A CA 1
ATOM 598 C C . ASP A 1 82 ? 11.232 1.026 -15.616 1.00 97.69 82 ASP A C 1
ATOM 600 O O . ASP A 1 82 ? 10.378 0.901 -14.733 1.00 97.69 82 ASP A O 1
ATOM 604 N N . PRO A 1 83 ? 11.316 2.166 -16.331 1.00 98.06 83 PRO A N 1
ATOM 605 C CA . PRO A 1 83 ? 10.439 3.316 -16.091 1.00 98.06 83 PRO A CA 1
ATOM 606 C C . PRO A 1 83 ? 8.936 2.991 -16.142 1.00 98.06 83 PRO A C 1
ATOM 608 O O . PRO A 1 83 ? 8.127 3.644 -15.481 1.00 98.06 83 PRO A O 1
ATOM 611 N N . SER A 1 84 ? 8.535 1.967 -16.900 1.00 98.25 84 SER A N 1
ATOM 612 C CA . SER A 1 84 ? 7.151 1.489 -16.926 1.00 98.25 84 SER A CA 1
ATOM 613 C C . SER A 1 84 ? 6.703 0.886 -15.592 1.00 98.25 84 SER A C 1
ATOM 615 O O . SER A 1 84 ? 5.512 0.934 -15.288 1.00 98.25 84 SER A O 1
ATOM 617 N N . ALA A 1 85 ? 7.620 0.307 -14.805 1.00 98.44 85 ALA A N 1
ATOM 618 C CA . ALA A 1 85 ? 7.329 -0.265 -13.490 1.00 98.44 85 ALA A CA 1
ATOM 619 C C . ALA A 1 85 ? 6.928 0.822 -12.501 1.00 98.44 85 ALA A C 1
ATOM 621 O O . ALA A 1 85 ? 5.890 0.703 -11.846 1.00 98.44 85 ALA A O 1
ATOM 622 N N . TRP A 1 86 ? 7.691 1.916 -12.491 1.00 98.69 86 TRP A N 1
ATOM 623 C CA . TRP A 1 86 ? 7.336 3.127 -11.765 1.00 98.69 86 TRP A CA 1
ATOM 624 C C . TRP A 1 86 ? 5.985 3.678 -12.217 1.00 98.69 86 TRP A C 1
ATOM 626 O O . TRP A 1 86 ? 5.098 3.867 -11.393 1.00 98.69 86 TRP A O 1
ATOM 636 N N . ALA A 1 87 ? 5.790 3.872 -13.526 1.00 98.69 87 ALA A N 1
ATOM 637 C CA . ALA A 1 87 ? 4.562 4.462 -14.058 1.00 98.69 87 ALA A CA 1
ATOM 638 C C . ALA A 1 87 ? 3.302 3.636 -13.734 1.00 98.69 87 ALA A C 1
ATOM 640 O O . ALA A 1 87 ? 2.250 4.197 -13.418 1.00 98.69 87 ALA A O 1
ATOM 641 N N . ASP A 1 88 ? 3.390 2.304 -13.795 1.00 98.69 88 ASP A N 1
ATOM 642 C CA . ASP A 1 88 ? 2.291 1.425 -13.388 1.00 98.69 88 ASP A CA 1
ATOM 643 C C . ASP A 1 88 ? 1.999 1.544 -11.886 1.00 98.69 88 ASP A C 1
ATOM 645 O O . ASP A 1 88 ? 0.842 1.742 -11.509 1.00 98.69 88 ASP A O 1
ATOM 649 N N . MET A 1 89 ? 3.035 1.473 -11.045 1.00 98.56 89 MET A N 1
ATOM 650 C CA . MET A 1 89 ? 2.916 1.591 -9.590 1.00 98.56 89 MET A CA 1
ATOM 651 C C . MET A 1 89 ? 2.343 2.951 -9.172 1.00 98.56 89 MET A C 1
ATOM 653 O O . MET A 1 89 ? 1.383 3.000 -8.401 1.00 98.56 89 MET A O 1
ATOM 657 N N . ALA A 1 90 ? 2.862 4.048 -9.727 1.00 98.75 90 ALA A N 1
ATOM 658 C CA . ALA A 1 90 ? 2.417 5.409 -9.439 1.00 98.75 90 ALA A CA 1
ATOM 659 C C . ALA A 1 90 ? 0.943 5.616 -9.824 1.00 98.75 90 ALA A C 1
ATOM 661 O O . ALA A 1 90 ? 0.173 6.201 -9.061 1.00 98.75 90 ALA A O 1
ATOM 662 N N . ARG A 1 91 ? 0.504 5.051 -10.957 1.00 98.81 91 ARG A N 1
ATOM 663 C CA . ARG A 1 91 ? -0.906 5.078 -11.377 1.00 98.81 91 ARG A CA 1
ATOM 664 C C . ARG A 1 91 ? -1.817 4.309 -10.417 1.00 98.81 91 ARG A C 1
ATOM 666 O O . ARG A 1 91 ? -2.942 4.743 -10.163 1.00 98.81 91 ARG A O 1
ATOM 673 N N . GLU A 1 92 ? -1.374 3.172 -9.888 1.00 98.75 92 GLU A N 1
ATOM 674 C CA . GLU A 1 92 ? -2.130 2.445 -8.862 1.00 98.75 92 GLU A CA 1
ATOM 675 C C . GLU A 1 92 ? -2.165 3.201 -7.523 1.00 98.75 92 GLU A C 1
ATOM 677 O O . GLU A 1 92 ? -3.225 3.280 -6.890 1.00 98.75 92 GLU A O 1
ATOM 682 N N . MET A 1 93 ? -1.050 3.824 -7.130 1.00 98.81 93 MET A N 1
ATOM 683 C CA . MET A 1 93 ? -0.965 4.678 -5.945 1.00 98.81 93 MET A CA 1
ATOM 684 C C . MET A 1 93 ? -1.914 5.880 -6.044 1.00 98.81 93 MET A C 1
ATOM 686 O O . MET A 1 93 ? -2.659 6.150 -5.102 1.00 98.81 93 MET A O 1
ATOM 690 N N . GLU A 1 94 ? -1.976 6.555 -7.195 1.00 98.81 94 GLU A N 1
ATOM 691 C CA . GLU A 1 94 ? -2.888 7.680 -7.428 1.00 98.81 94 GLU A CA 1
ATOM 692 C C . GLU A 1 94 ? -4.354 7.262 -7.209 1.00 98.81 94 GLU A C 1
ATOM 694 O O . GLU A 1 94 ? -5.095 7.899 -6.450 1.00 98.81 94 GLU A O 1
ATOM 699 N N . LYS A 1 95 ? -4.775 6.142 -7.814 1.00 98.62 95 LYS A N 1
ATOM 700 C CA . LYS A 1 95 ? -6.133 5.598 -7.639 1.00 98.62 95 LYS A CA 1
ATOM 701 C C . LYS A 1 95 ? -6.423 5.259 -6.175 1.00 98.62 95 LYS A C 1
ATOM 703 O O . LYS A 1 95 ? -7.539 5.505 -5.697 1.00 98.62 95 LYS A O 1
ATOM 708 N N . ALA A 1 96 ? -5.452 4.670 -5.476 1.00 98.69 96 ALA A N 1
ATOM 709 C CA . ALA A 1 96 ? -5.573 4.315 -4.068 1.00 98.69 96 ALA A CA 1
ATOM 710 C C . ALA A 1 96 ? -5.724 5.566 -3.190 1.00 98.69 96 ALA A C 1
ATOM 712 O O . ALA A 1 96 ? -6.659 5.635 -2.390 1.00 98.69 96 ALA A O 1
ATOM 713 N N . LEU A 1 97 ? -4.887 6.587 -3.396 1.00 98.75 97 LEU A N 1
ATOM 714 C CA . LEU A 1 97 ? -4.927 7.853 -2.658 1.00 98.75 97 LEU A CA 1
ATOM 715 C C . LEU A 1 97 ? -6.246 8.602 -2.865 1.00 98.75 97 LEU A C 1
ATOM 717 O O . LEU A 1 97 ? -6.835 9.077 -1.894 1.00 98.75 97 LEU A O 1
ATOM 721 N N . GLN A 1 98 ? -6.766 8.649 -4.096 1.00 98.50 98 GLN A N 1
ATOM 722 C CA . GLN A 1 98 ? -8.082 9.239 -4.367 1.00 98.50 98 GLN A CA 1
ATOM 723 C C . GLN A 1 98 ? -9.198 8.539 -3.576 1.00 98.50 98 GLN A C 1
ATOM 725 O O . GLN A 1 98 ? -10.158 9.183 -3.145 1.00 98.50 98 GLN A O 1
ATOM 730 N N . PHE A 1 99 ? -9.112 7.215 -3.405 1.00 98.50 99 PHE A N 1
ATOM 731 C CA . PHE A 1 99 ? -10.081 6.453 -2.616 1.00 98.50 99 PHE A CA 1
ATOM 732 C C . PHE A 1 99 ? -9.908 6.673 -1.110 1.00 98.50 99 PHE A C 1
ATOM 734 O O . PHE A 1 99 ? -10.906 6.873 -0.411 1.00 98.50 99 PHE A O 1
ATOM 741 N N . ALA A 1 100 ? -8.664 6.678 -0.634 1.00 98.50 100 ALA A N 1
ATOM 742 C CA . ALA A 1 100 ? -8.309 6.895 0.762 1.00 98.50 100 ALA A CA 1
ATOM 743 C C . ALA A 1 100 ? -8.746 8.280 1.265 1.00 98.50 100 ALA A C 1
ATOM 745 O O . ALA A 1 100 ? -9.334 8.383 2.342 1.00 98.50 100 ALA A O 1
ATOM 746 N N . GLU A 1 101 ? -8.598 9.322 0.438 1.00 98.25 101 GLU A N 1
ATOM 747 C CA . GLU A 1 101 ? -9.042 10.687 0.755 1.00 98.25 101 GLU A CA 1
ATOM 748 C C . GLU A 1 101 ? -10.538 10.741 1.103 1.00 98.25 101 GLU A C 1
ATOM 750 O O . GLU A 1 101 ? -10.923 11.366 2.090 1.00 98.25 101 GLU A O 1
ATOM 755 N N . ARG A 1 102 ? -11.387 10.017 0.359 1.00 97.81 102 ARG A N 1
ATOM 756 C CA . ARG A 1 102 ? -12.841 9.967 0.617 1.00 97.81 102 ARG A CA 1
ATOM 757 C C . ARG A 1 102 ? -13.206 9.315 1.949 1.00 97.81 102 ARG A C 1
ATOM 759 O O . ARG A 1 102 ? -14.305 9.544 2.444 1.00 97.81 102 ARG A O 1
ATOM 766 N N . HIS A 1 103 ? -12.306 8.506 2.500 1.00 98.19 103 HIS A N 1
ATOM 767 C CA . HIS A 1 103 ? -12.506 7.763 3.743 1.00 98.19 103 HIS A CA 1
ATOM 768 C C . HIS A 1 103 ? -11.720 8.361 4.914 1.00 98.19 103 HIS A C 1
ATOM 770 O O . HIS A 1 103 ? -11.833 7.872 6.033 1.00 98.19 103 HIS A O 1
ATOM 776 N N . GLY A 1 104 ? -10.934 9.416 4.672 1.00 97.88 104 GLY A N 1
ATOM 777 C CA . GLY A 1 104 ? -10.109 10.049 5.697 1.00 97.88 104 GLY A CA 1
ATOM 778 C C . GLY A 1 104 ? -8.978 9.163 6.227 1.00 97.88 104 GLY A C 1
ATOM 779 O O . GLY A 1 104 ? -8.505 9.419 7.331 1.00 97.88 104 GLY A O 1
ATOM 780 N N . VAL A 1 105 ? -8.558 8.154 5.459 1.00 98.69 105 VAL A N 1
ATOM 781 C CA . VAL A 1 105 ? -7.507 7.191 5.823 1.00 98.69 105 VAL A CA 1
ATOM 782 C C . VAL A 1 105 ? -6.202 7.580 5.131 1.00 98.69 105 VAL A C 1
ATOM 784 O O . VAL A 1 105 ? -6.204 7.933 3.951 1.00 98.69 105 VAL A O 1
ATOM 787 N N . ASP A 1 106 ? -5.089 7.516 5.854 1.00 98.81 106 ASP A N 1
ATOM 788 C CA . ASP A 1 106 ? -3.754 7.712 5.294 1.00 98.81 106 ASP A CA 1
ATOM 789 C C . ASP A 1 106 ? -3.221 6.381 4.725 1.00 98.81 106 ASP A C 1
ATOM 791 O O . ASP A 1 106 ? -3.532 5.297 5.224 1.00 98.81 106 ASP A O 1
ATOM 795 N N . LEU A 1 107 ? -2.406 6.458 3.673 1.00 98.81 107 LEU A N 1
ATOM 796 C CA . LEU A 1 107 ? -1.714 5.325 3.064 1.00 98.81 107 LEU A CA 1
ATOM 797 C C . LEU A 1 107 ? -0.220 5.430 3.361 1.00 98.81 107 LEU A C 1
ATOM 799 O O . LEU A 1 107 ? 0.417 6.422 3.007 1.00 98.81 107 LEU A O 1
ATOM 803 N N . GLY A 1 108 ? 0.335 4.417 4.018 1.00 98.19 108 GLY A N 1
ATOM 804 C CA . GLY A 1 108 ? 1.751 4.350 4.361 1.00 98.19 108 GLY A CA 1
ATOM 805 C C . GLY A 1 108 ? 2.480 3.367 3.465 1.00 98.19 108 GLY A C 1
ATOM 806 O O . GLY A 1 108 ? 2.172 2.182 3.525 1.00 98.19 108 GLY A O 1
ATOM 807 N N . ILE A 1 109 ? 3.443 3.832 2.674 1.00 97.12 109 ILE A N 1
ATOM 808 C CA . ILE A 1 109 ? 4.345 2.927 1.952 1.00 97.12 109 ILE A CA 1
ATOM 809 C C . ILE A 1 109 ? 5.559 2.592 2.807 1.00 97.12 109 ILE A C 1
ATOM 811 O O . ILE A 1 109 ? 6.080 3.451 3.521 1.00 97.12 109 ILE A O 1
ATOM 815 N N . GLU A 1 110 ? 6.019 1.360 2.684 1.00 93.50 110 GLU A N 1
ATOM 816 C CA . GLU A 1 110 ? 7.288 0.887 3.220 1.00 93.50 110 GLU A CA 1
ATOM 817 C C . GLU A 1 110 ? 8.302 0.783 2.070 1.00 93.50 110 GLU A C 1
ATOM 819 O O . GLU A 1 110 ? 8.093 -0.018 1.152 1.00 93.50 110 GLU A O 1
ATOM 824 N N . PRO A 1 111 ? 9.355 1.624 2.045 1.00 94.44 111 PRO A N 1
ATOM 825 C CA . PRO A 1 111 ? 10.477 1.425 1.137 1.00 94.44 111 PRO A CA 1
ATOM 826 C C . PRO A 1 111 ? 11.178 0.100 1.449 1.00 94.44 111 PRO A C 1
ATOM 828 O O . PRO A 1 111 ? 11.593 -0.121 2.582 1.00 94.44 111 PRO A O 1
ATOM 831 N N . GLU A 1 112 ? 11.316 -0.766 0.450 1.00 93.69 112 GLU A N 1
ATOM 832 C CA . GLU A 1 112 ? 11.794 -2.141 0.630 1.00 93.69 112 GLU A CA 1
ATOM 833 C C . GLU A 1 112 ? 12.655 -2.555 -0.579 1.00 93.69 112 GLU A C 1
ATOM 835 O O . GLU A 1 112 ? 12.398 -2.131 -1.706 1.00 93.69 112 GLU A O 1
ATOM 840 N N . GLN A 1 113 ? 13.710 -3.348 -0.365 1.00 92.94 113 GLN A N 1
ATOM 841 C CA . GLN A 1 113 ? 14.753 -3.619 -1.370 1.00 92.94 113 GLN A CA 1
ATOM 842 C C . GLN A 1 113 ? 14.270 -4.413 -2.593 1.00 92.94 113 GLN A C 1
ATOM 844 O O . GLN A 1 113 ? 14.813 -4.250 -3.687 1.00 92.94 113 GLN A O 1
ATOM 849 N N . ALA A 1 114 ? 13.283 -5.290 -2.432 1.00 95.00 114 ALA A N 1
ATOM 850 C CA . ALA A 1 114 ? 12.686 -6.044 -3.526 1.00 95.00 114 ALA A CA 1
ATOM 851 C C . ALA A 1 114 ? 11.600 -5.269 -4.290 1.00 95.00 114 ALA A C 1
ATOM 853 O O . ALA A 1 114 ? 11.134 -5.752 -5.329 1.00 95.00 114 ALA A O 1
ATOM 854 N N . ASN A 1 115 ? 11.209 -4.088 -3.813 1.00 96.25 115 ASN A N 1
ATOM 855 C CA . ASN A 1 115 ? 10.108 -3.300 -4.352 1.00 96.25 115 ASN A CA 1
ATOM 856 C C . ASN A 1 115 ? 10.563 -2.238 -5.380 1.00 96.25 115 ASN A C 1
ATOM 858 O O . ASN A 1 115 ? 11.738 -2.158 -5.730 1.00 96.25 115 ASN A O 1
ATOM 862 N N . ILE A 1 116 ? 9.625 -1.447 -5.919 1.00 97.94 116 ILE A N 1
ATOM 863 C CA . ILE A 1 116 ? 9.931 -0.318 -6.820 1.00 97.94 116 ILE A CA 1
ATOM 864 C C . ILE A 1 116 ? 10.519 0.866 -6.047 1.00 97.94 116 ILE A C 1
ATOM 866 O O . ILE A 1 116 ? 11.515 1.446 -6.465 1.00 97.94 116 ILE A O 1
ATOM 870 N N . VAL A 1 117 ? 9.901 1.234 -4.922 1.00 97.62 117 VAL A N 1
ATOM 871 C CA . VAL A 1 117 ? 10.428 2.255 -4.009 1.00 97.62 117 VAL A CA 1
ATOM 872 C C . VAL A 1 117 ? 11.327 1.557 -3.002 1.00 97.62 117 VAL A C 1
ATOM 874 O O . VAL A 1 117 ? 10.837 0.861 -2.114 1.00 97.62 117 VAL A O 1
ATOM 877 N N . THR A 1 118 ? 12.634 1.754 -3.149 1.00 96.00 118 THR A N 1
ATOM 878 C CA . THR A 1 118 ? 13.656 1.039 -2.365 1.00 96.00 118 THR A CA 1
ATOM 879 C C . THR A 1 118 ? 14.400 1.946 -1.393 1.00 96.00 118 THR A C 1
ATOM 881 O O . THR A 1 118 ? 15.040 1.477 -0.455 1.00 96.00 118 THR A O 1
ATOM 884 N N . SER A 1 119 ? 14.341 3.259 -1.618 1.00 95.56 119 SER A N 1
ATOM 885 C CA . SER A 1 119 ? 15.158 4.231 -0.905 1.00 95.56 119 SER A CA 1
ATOM 886 C C . SER A 1 119 ? 14.355 5.437 -0.425 1.00 95.56 119 SER A C 1
ATOM 888 O O . SER A 1 119 ? 13.240 5.710 -0.870 1.00 95.56 119 SER A O 1
ATOM 890 N N . ALA A 1 120 ? 14.965 6.221 0.468 1.00 95.81 120 ALA A N 1
ATOM 891 C CA . ALA A 1 120 ? 14.417 7.511 0.875 1.00 95.81 120 ALA A CA 1
ATOM 892 C C . ALA A 1 120 ? 14.295 8.492 -0.306 1.00 95.81 120 ALA A C 1
ATOM 894 O O . ALA A 1 120 ? 13.400 9.331 -0.308 1.00 95.81 120 ALA A O 1
ATOM 895 N N . GLN A 1 121 ? 15.179 8.396 -1.304 1.00 97.62 121 GLN A N 1
ATOM 8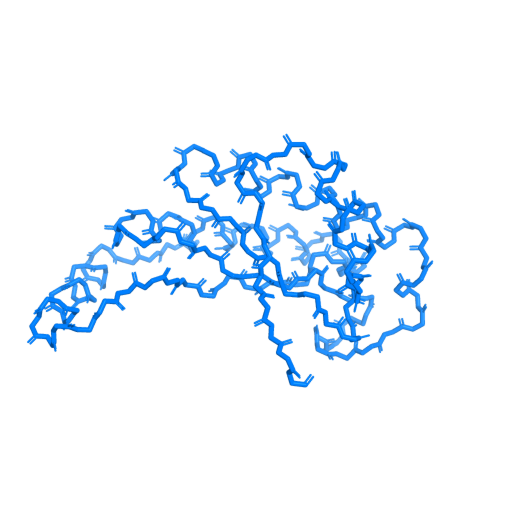96 C CA . GLN A 1 121 ? 15.124 9.256 -2.482 1.00 97.62 121 GLN A CA 1
ATOM 897 C C . GLN A 1 121 ? 13.924 8.901 -3.366 1.00 97.62 121 GLN A C 1
ATOM 899 O O . GLN A 1 121 ? 13.155 9.798 -3.709 1.00 97.62 121 GLN A O 1
ATOM 904 N N . ASP A 1 122 ? 13.703 7.611 -3.624 1.00 97.94 122 ASP A N 1
ATOM 905 C CA . ASP A 1 122 ? 12.527 7.118 -4.354 1.00 97.94 122 ASP A CA 1
ATOM 906 C C . ASP A 1 122 ? 11.237 7.508 -3.617 1.00 97.94 122 ASP A C 1
ATOM 908 O O . ASP A 1 122 ? 10.278 8.000 -4.205 1.00 97.94 122 ASP A O 1
ATOM 912 N N . ALA A 1 123 ? 11.219 7.353 -2.290 1.00 98.00 123 ALA A N 1
ATOM 913 C CA . ALA A 1 123 ? 10.076 7.734 -1.469 1.00 98.00 123 ALA A CA 1
ATOM 914 C C . ALA A 1 123 ? 9.748 9.231 -1.603 1.00 98.00 123 ALA A C 1
ATOM 916 O O . ALA A 1 123 ? 8.583 9.605 -1.734 1.00 98.00 123 ALA A O 1
ATOM 917 N N . MET A 1 124 ? 10.768 10.093 -1.605 1.00 98.12 124 MET A N 1
ATOM 918 C CA . MET A 1 124 ? 10.600 11.534 -1.806 1.00 98.12 124 MET A CA 1
ATOM 919 C C . MET A 1 124 ? 10.097 11.872 -3.213 1.00 98.12 124 MET A C 1
ATOM 921 O O . MET A 1 124 ? 9.263 12.769 -3.350 1.00 98.12 124 MET A O 1
ATOM 925 N N . GLU A 1 125 ? 10.566 11.158 -4.238 1.00 98.50 125 GLU A N 1
ATOM 926 C CA . GLU A 1 125 ? 10.093 11.311 -5.617 1.00 98.50 125 GLU A CA 1
ATOM 927 C C . GLU A 1 125 ? 8.610 10.947 -5.737 1.00 98.50 125 GLU A C 1
ATOM 929 O O . GLU A 1 125 ? 7.818 11.763 -6.210 1.00 98.50 125 GLU A O 1
ATOM 934 N N . LEU A 1 126 ? 8.200 9.798 -5.191 1.00 98.62 126 LEU A N 1
ATOM 935 C CA . LEU A 1 126 ? 6.797 9.383 -5.196 1.00 98.62 126 LEU A CA 1
ATOM 936 C C . LEU A 1 126 ? 5.907 10.350 -4.398 1.00 98.62 126 LEU A C 1
ATOM 938 O O . LEU A 1 126 ? 4.805 10.677 -4.835 1.00 98.62 126 LEU A O 1
ATOM 942 N N . ILE A 1 127 ? 6.372 10.853 -3.248 1.00 98.56 127 ILE A N 1
ATOM 943 C CA . ILE A 1 127 ? 5.641 11.871 -2.472 1.00 98.56 127 ILE A CA 1
ATOM 944 C C . ILE A 1 127 ? 5.435 13.144 -3.296 1.00 98.56 127 ILE A C 1
ATOM 946 O O . ILE A 1 127 ? 4.331 13.700 -3.298 1.00 98.56 127 ILE A O 1
ATOM 950 N N . ALA A 1 128 ? 6.481 13.609 -3.979 1.00 98.62 128 ALA A N 1
ATOM 951 C CA . ALA A 1 128 ? 6.408 14.797 -4.817 1.00 98.62 128 ALA A CA 1
ATOM 952 C C . ALA A 1 128 ? 5.454 14.592 -6.004 1.00 98.62 128 ALA A C 1
ATOM 954 O O . ALA A 1 128 ? 4.642 15.475 -6.279 1.00 98.62 128 ALA A O 1
ATOM 955 N N . GLU A 1 129 ? 5.515 13.429 -6.657 1.00 98.69 129 GLU A N 1
ATOM 956 C CA . GLU A 1 129 ? 4.659 13.080 -7.794 1.00 98.69 129 GLU A CA 1
ATOM 957 C C . GLU A 1 129 ? 3.182 12.976 -7.393 1.00 98.69 129 GLU A C 1
ATOM 959 O O . GLU A 1 129 ? 2.315 13.537 -8.062 1.00 98.69 129 GLU A O 1
ATOM 964 N N . MET A 1 130 ? 2.883 12.309 -6.275 1.00 98.62 130 MET A N 1
ATOM 965 C CA . MET A 1 130 ? 1.503 12.121 -5.820 1.00 98.62 130 MET A CA 1
ATOM 966 C C . MET A 1 130 ? 0.872 13.405 -5.273 1.00 98.62 130 MET A C 1
ATOM 968 O O . MET A 1 130 ? -0.353 13.536 -5.285 1.00 98.62 130 MET A O 1
ATOM 972 N N . GLY A 1 131 ? 1.671 14.328 -4.722 1.00 98.25 131 GLY A N 1
ATOM 973 C CA . GLY A 1 131 ? 1.189 15.611 -4.194 1.00 98.25 131 GLY A CA 1
ATOM 974 C C . GLY A 1 131 ? 0.098 15.490 -3.116 1.00 98.25 131 GLY A C 1
ATOM 975 O O . GLY A 1 131 ? -0.653 16.438 -2.875 1.00 98.25 131 GLY A O 1
ATOM 976 N N . SER A 1 132 ? -0.025 14.323 -2.475 1.00 98.25 132 SER A N 1
ATOM 977 C CA . SER A 1 132 ? -1.133 13.984 -1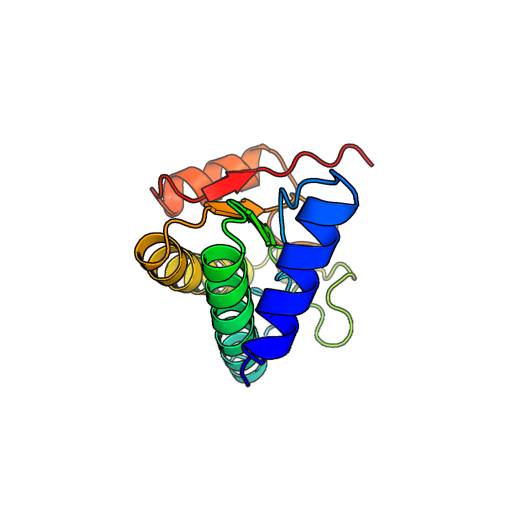.582 1.00 98.25 132 SER A CA 1
ATOM 978 C C . SER A 1 132 ? -0.739 14.093 -0.115 1.00 98.25 132 SER A C 1
ATOM 980 O O . SER A 1 132 ? 0.279 13.561 0.319 1.00 98.25 132 SER A O 1
ATOM 982 N N . LYS A 1 133 ? -1.611 14.703 0.695 1.00 97.25 133 LYS A N 1
ATOM 983 C CA . LYS A 1 133 ? -1.445 14.765 2.159 1.00 97.25 133 LYS A CA 1
ATOM 984 C C . LYS A 1 133 ? -1.692 13.425 2.858 1.00 97.25 133 LYS A C 1
ATOM 986 O O . LYS A 1 133 ? -1.413 13.328 4.052 1.00 97.25 133 LYS A O 1
ATOM 991 N N . ARG A 1 134 ? -2.242 12.441 2.137 1.00 98.19 134 ARG A N 1
ATOM 992 C CA . ARG A 1 134 ? -2.565 11.099 2.641 1.00 98.19 134 ARG A CA 1
ATOM 993 C C . ARG A 1 134 ? -1.443 10.097 2.455 1.00 98.19 134 ARG A C 1
ATOM 995 O O . ARG A 1 134 ? -1.526 9.031 3.045 1.00 98.19 134 ARG A O 1
ATOM 1002 N N . LEU A 1 135 ? -0.420 10.412 1.662 1.00 98.62 135 LEU A N 1
ATOM 1003 C CA . LEU A 1 135 ? 0.730 9.531 1.504 1.00 98.62 135 LEU A CA 1
ATOM 1004 C C . LEU A 1 135 ? 1.716 9.746 2.659 1.00 98.62 135 LEU A C 1
ATOM 1006 O O . LEU A 1 135 ? 2.117 10.874 2.956 1.00 98.62 135 LEU A O 1
ATOM 1010 N N . ARG A 1 136 ? 2.088 8.652 3.320 1.00 98.00 136 ARG A N 1
ATOM 1011 C CA . ARG A 1 136 ? 3.010 8.589 4.459 1.00 98.00 136 ARG A CA 1
ATOM 1012 C C . ARG A 1 136 ? 4.092 7.545 4.202 1.00 98.00 136 ARG A C 1
ATOM 1014 O O . ARG A 1 136 ? 3.942 6.692 3.333 1.00 98.00 136 ARG A O 1
ATOM 1021 N N . ILE A 1 137 ? 5.146 7.594 5.009 1.00 97.56 137 ILE A N 1
ATOM 1022 C CA . ILE A 1 137 ? 6.199 6.577 5.039 1.00 97.56 137 ILE A CA 1
ATOM 1023 C C . ILE A 1 137 ? 6.063 5.755 6.316 1.00 97.56 137 ILE A C 1
ATOM 1025 O O . ILE A 1 137 ? 5.953 6.317 7.408 1.00 97.56 137 ILE A O 1
ATOM 1029 N N . VAL A 1 138 ? 6.083 4.435 6.163 1.00 96.38 138 VAL A 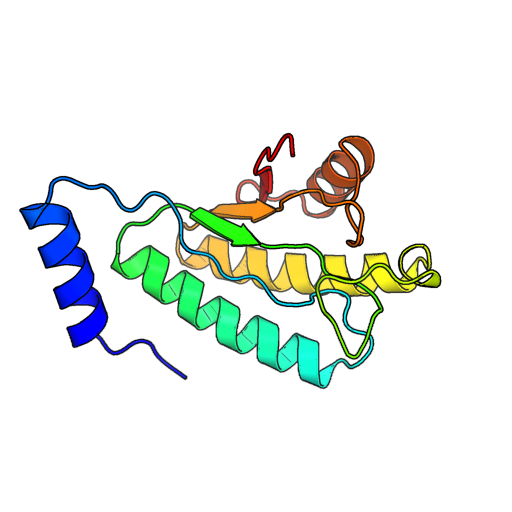N 1
ATOM 1030 C CA . VAL A 1 138 ? 6.340 3.477 7.237 1.00 96.38 138 VAL A CA 1
ATOM 1031 C C . VAL A 1 138 ? 7.844 3.231 7.244 1.00 96.38 138 VAL A C 1
ATOM 1033 O O . VAL A 1 138 ? 8.407 2.791 6.247 1.00 96.38 138 VAL A O 1
ATOM 1036 N N . LEU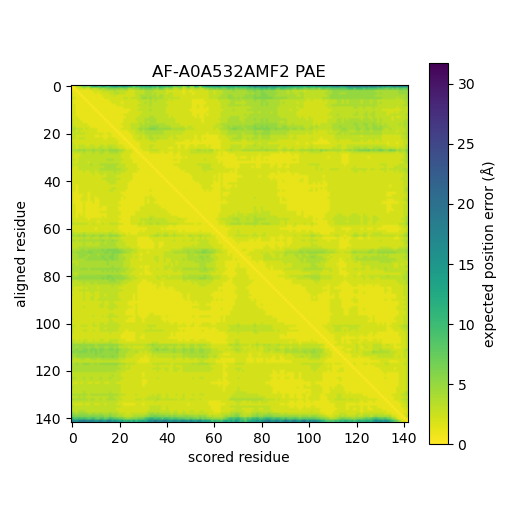 A 1 139 ? 8.504 3.586 8.344 1.00 93.19 139 LEU A N 1
ATOM 1037 C CA . LEU A 1 139 ? 9.928 3.329 8.523 1.00 93.19 139 LEU A CA 1
ATOM 1038 C C . LEU A 1 139 ? 10.103 1.945 9.144 1.00 93.19 139 LEU A C 1
ATOM 1040 O O . LEU A 1 139 ? 9.904 1.797 10.351 1.00 93.19 139 LEU A O 1
ATOM 1044 N N . ASP A 1 140 ? 10.505 0.977 8.331 1.00 89.38 140 ASP A N 1
ATOM 1045 C CA . ASP A 1 140 ? 11.016 -0.308 8.799 1.00 89.38 140 ASP A CA 1
ATOM 1046 C C . ASP A 1 140 ? 12.552 -0.325 8.633 1.00 89.38 140 ASP A C 1
ATOM 1048 O O . ASP A 1 140 ? 13.042 -0.116 7.522 1.00 89.38 140 ASP A O 1
ATOM 1052 N N . PRO A 1 141 ? 13.338 -0.438 9.723 1.00 82.06 141 PRO A N 1
ATOM 1053 C CA . PRO A 1 141 ? 14.799 -0.401 9.667 1.00 82.06 141 PRO A CA 1
ATOM 1054 C C . PRO A 1 141 ? 15.460 -1.767 9.402 1.00 82.06 141 PRO A C 1
ATOM 1056 O O . PRO A 1 141 ? 16.689 -1.835 9.512 1.00 82.06 141 PRO A O 1
ATOM 1059 N N . ALA A 1 142 ? 14.679 -2.833 9.188 1.00 71.94 142 ALA A N 1
ATOM 1060 C CA . ALA A 1 142 ? 15.170 -4.207 9.054 1.00 71.94 142 ALA A CA 1
ATOM 1061 C C . ALA A 1 142 ? 16.153 -4.431 7.888 1.00 71.94 142 ALA A C 1
ATOM 1063 O O . ALA A 1 142 ? 16.109 -3.697 6.874 1.00 71.94 142 ALA A O 1
#

Foldseek 3Di:
DADDVVNLVVVLVVCVVVVPDQQEAELEDAQLAPDPVRLVVSLVSSLRVLQSCLSSVHAEYEYELFEPDNPDRQAADPCLPPVSSVVSSLVSVLSSLVSNVVSNHAYEYEQPCRGSRNDPVSLVVSCVVSVGPRYHYDDDPD

Secondary structure (DSSP, 8-state):
----HHHHHHHHHHHHHHT----EEE----TT-S-HHHHHHHHHHHHHHHHHHHHTT--EEEE----S-SS-TTS--GGGGSHHHHHHHHHHHHHHHHHHHHHT-EEEE---TTSS--SHHHHHHHHHHH--TTEEE-----

pLDDT: mean 97.1, std 3.2, range [71.94, 98.81]